Protein AF-A0A535EDT3-F1 (afdb_monomer_lite)

Structure (mmCIF, N/CA/C/O backbone):
data_AF-A0A535EDT3-F1
#
_entry.id   AF-A0A535EDT3-F1
#
loop_
_atom_site.group_PDB
_atom_site.id
_atom_site.type_symbol
_atom_site.label_atom_id
_atom_site.label_alt_id
_atom_sit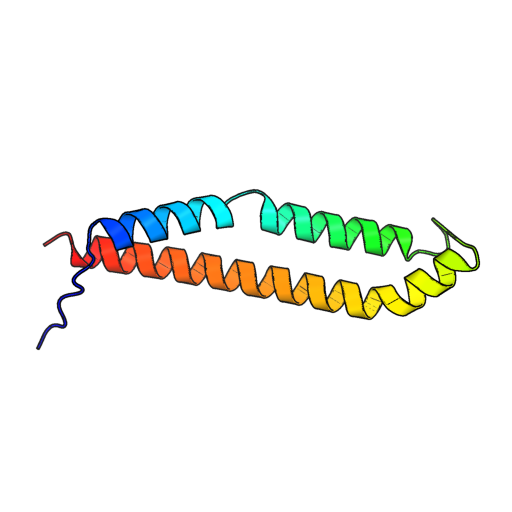e.label_comp_id
_atom_site.label_asym_id
_atom_site.label_entity_id
_atom_site.label_seq_id
_atom_site.pdbx_PDB_ins_code
_atom_site.Cartn_x
_atom_site.Cartn_y
_atom_site.Cartn_z
_atom_site.occupancy
_atom_site.B_iso_or_equiv
_atom_site.auth_seq_id
_atom_site.auth_comp_id
_atom_site.auth_asym_id
_atom_site.auth_atom_id
_atom_site.pdbx_PDB_model_num
ATOM 1 N N . MET A 1 1 ? -12.283 -15.254 35.449 1.00 36.91 1 MET A N 1
ATOM 2 C CA . MET A 1 1 ? -11.537 -13.977 35.447 1.00 36.91 1 MET A CA 1
ATOM 3 C C . MET A 1 1 ? -11.824 -13.280 34.125 1.00 36.91 1 MET A C 1
ATOM 5 O O . MET A 1 1 ? -11.275 -13.681 33.110 1.00 36.91 1 MET A O 1
ATOM 9 N N . ALA A 1 2 ? -12.772 -12.339 34.105 1.00 44.03 2 ALA A N 1
ATOM 10 C CA . ALA A 1 2 ? -13.111 -11.587 32.898 1.00 44.03 2 ALA A CA 1
ATOM 11 C C . ALA A 1 2 ? -12.003 -10.554 32.653 1.00 44.03 2 ALA A C 1
ATOM 13 O O . ALA A 1 2 ? -11.832 -9.636 33.455 1.00 44.03 2 ALA A O 1
ATOM 14 N N . GLY A 1 3 ? -11.200 -10.753 31.607 1.00 43.97 3 GLY A N 1
ATOM 15 C CA . GLY A 1 3 ? -10.151 -9.819 31.210 1.00 43.97 3 GLY A CA 1
ATOM 16 C C . GLY A 1 3 ? -10.781 -8.489 30.821 1.00 43.97 3 GLY A C 1
ATOM 17 O O . GLY A 1 3 ? -11.285 -8.349 29.710 1.00 43.97 3 GLY A O 1
ATOM 18 N N . ARG A 1 4 ? -10.808 -7.534 31.756 1.00 45.75 4 ARG A N 1
ATOM 19 C CA . ARG A 1 4 ? -11.275 -6.169 31.511 1.00 45.75 4 ARG A CA 1
ATOM 20 C C . ARG A 1 4 ? -10.389 -5.591 30.414 1.00 45.75 4 ARG A C 1
ATOM 22 O O . ARG A 1 4 ? -9.225 -5.285 30.659 1.00 45.75 4 ARG A O 1
ATOM 29 N N . VAL A 1 5 ? -10.929 -5.482 29.205 1.00 53.91 5 VAL A N 1
ATOM 30 C CA . VAL A 1 5 ? -10.316 -4.700 28.135 1.00 53.91 5 VAL A CA 1
ATOM 31 C C . VAL A 1 5 ? -10.280 -3.266 28.654 1.00 53.91 5 VAL A C 1
ATOM 33 O O . VAL A 1 5 ? -11.298 -2.584 28.713 1.00 53.91 5 VAL A O 1
ATOM 36 N N . LEU A 1 6 ? -9.116 -2.839 29.136 1.00 56.66 6 LEU A N 1
ATOM 37 C CA . LEU A 1 6 ? -8.878 -1.488 29.628 1.00 56.66 6 LEU A CA 1
ATOM 38 C C . LEU A 1 6 ? -8.558 -0.625 28.406 1.00 56.66 6 LEU A C 1
ATOM 40 O O . LEU A 1 6 ? -7.418 -0.259 28.147 1.00 56.66 6 LEU A O 1
ATOM 44 N N . SER A 1 7 ? -9.567 -0.405 27.569 1.00 59.06 7 SER A N 1
ATOM 45 C CA . SER A 1 7 ? -9.453 0.464 26.408 1.00 59.06 7 SER A CA 1
ATOM 46 C C . SER A 1 7 ? -9.376 1.898 26.897 1.00 59.06 7 SER A C 1
ATOM 48 O O . SER A 1 7 ? -10.392 2.505 27.234 1.00 59.06 7 SER A O 1
ATOM 50 N N . THR A 1 8 ? -8.158 2.418 27.000 1.00 67.31 8 THR A N 1
ATOM 51 C CA . THR A 1 8 ? -7.959 3.816 27.356 1.00 67.31 8 THR A CA 1
ATOM 52 C C . THR A 1 8 ? -8.550 4.711 26.251 1.00 67.31 8 THR A C 1
ATOM 54 O O . THR A 1 8 ? -8.632 4.283 25.088 1.00 67.31 8 THR A O 1
ATOM 57 N N . PRO A 1 9 ? -8.986 5.942 26.565 1.00 67.88 9 PRO A N 1
ATOM 58 C CA . PRO A 1 9 ? -9.496 6.883 25.564 1.00 67.88 9 PRO A CA 1
ATOM 59 C C . PRO A 1 9 ? -8.539 7.081 24.374 1.00 67.88 9 PRO A C 1
ATOM 61 O O . PRO A 1 9 ? -8.978 7.254 23.237 1.00 67.88 9 PRO A O 1
ATOM 64 N N . GLU A 1 10 ? -7.231 6.975 24.607 1.00 73.62 10 GLU A N 1
ATOM 65 C CA . GLU A 1 10 ? -6.181 7.091 23.592 1.00 73.62 10 GLU A CA 1
ATOM 66 C C . GLU A 1 10 ? -6.202 5.924 22.593 1.00 73.62 10 GLU A C 1
ATOM 68 O O . GLU A 1 10 ? -5.982 6.131 21.395 1.00 73.62 10 GLU A O 1
ATOM 73 N N . ALA A 1 11 ? -6.503 4.702 23.048 1.00 73.44 11 ALA A N 1
ATOM 74 C CA . ALA A 1 11 ? -6.627 3.531 22.180 1.00 73.44 11 ALA A CA 1
ATOM 75 C C . ALA A 1 11 ? -7.847 3.648 21.255 1.00 73.44 11 ALA A C 1
ATOM 77 O O . ALA A 1 11 ? -7.756 3.334 20.067 1.00 73.44 11 ALA A O 1
ATOM 78 N N . VAL A 1 12 ? -8.965 4.172 21.775 1.00 75.44 12 VAL A N 1
ATOM 79 C CA . VAL A 1 12 ? -10.173 4.471 20.986 1.00 75.44 12 VAL A CA 1
ATOM 80 C C . VAL A 1 12 ? -9.853 5.509 19.911 1.00 75.44 12 VAL A C 1
ATOM 82 O O . VAL A 1 12 ? -10.122 5.279 18.733 1.00 75.44 12 VAL A O 1
ATOM 85 N N . GLN A 1 13 ? -9.242 6.634 20.299 1.00 81.75 13 GLN A N 1
ATOM 86 C CA . GLN A 1 13 ? -8.903 7.716 19.371 1.00 81.75 13 GLN A CA 1
ATOM 87 C C . GLN A 1 13 ? -7.918 7.260 18.289 1.00 81.75 13 GLN A C 1
ATOM 89 O O . GLN A 1 13 ? -8.089 7.594 17.116 1.00 81.75 13 GLN A O 1
ATOM 94 N N . SER A 1 14 ? -6.905 6.474 18.657 1.00 82.38 14 SER A N 1
ATOM 95 C CA . SER A 1 14 ? -5.920 5.942 17.709 1.00 82.38 14 SER A CA 1
ATOM 96 C C . SER A 1 14 ? -6.560 4.978 16.713 1.00 82.38 14 SER A C 1
ATOM 98 O O . SER A 1 14 ? -6.325 5.089 15.511 1.00 82.38 14 SER A O 1
ATOM 100 N N . ALA A 1 15 ? -7.423 4.078 17.189 1.00 78.62 15 ALA A N 1
ATOM 101 C CA . ALA A 1 15 ? -8.129 3.133 16.334 1.00 78.62 15 ALA A CA 1
ATOM 102 C C . ALA A 1 15 ? -9.134 3.833 15.398 1.00 78.62 15 ALA A C 1
ATOM 104 O O . ALA A 1 15 ? -9.227 3.464 14.229 1.00 78.62 15 ALA A O 1
ATOM 105 N N . GLN A 1 16 ? -9.819 4.887 15.859 1.00 81.75 16 GLN A N 1
ATOM 106 C CA . GLN A 1 16 ? -10.693 5.711 15.015 1.00 81.75 16 GLN A CA 1
ATOM 107 C C . GLN A 1 16 ? -9.905 6.446 13.926 1.00 81.75 16 GLN A C 1
ATOM 109 O O . GLN A 1 16 ? -10.291 6.406 12.760 1.00 81.75 16 GLN A O 1
ATOM 114 N N . ARG A 1 17 ? -8.769 7.072 14.269 1.00 84.19 17 ARG A N 1
ATOM 115 C CA . ARG A 1 17 ? -7.895 7.731 13.279 1.00 84.19 17 ARG A CA 1
ATOM 116 C C . ARG A 1 17 ? -7.383 6.740 12.238 1.00 84.19 17 ARG A C 1
ATOM 118 O O . ARG A 1 17 ? -7.414 7.033 11.046 1.00 84.19 17 ARG A O 1
ATOM 125 N N . LEU A 1 18 ? -6.955 5.562 12.685 1.00 81.19 18 LEU A N 1
ATOM 126 C CA . LEU A 1 18 ? -6.492 4.489 11.814 1.00 81.19 18 LEU A CA 1
ATOM 127 C C . LEU A 1 18 ? -7.619 3.990 10.894 1.00 81.19 18 LEU A C 1
ATOM 129 O O . LEU A 1 18 ? -7.388 3.821 9.700 1.00 81.19 18 LEU A O 1
ATOM 133 N N . GLN A 1 19 ? -8.849 3.843 11.399 1.00 80.31 19 GLN A N 1
ATOM 134 C CA . GLN A 1 19 ? -10.013 3.517 10.571 1.00 80.31 19 GLN A CA 1
ATOM 135 C C . GLN A 1 19 ? -10.275 4.594 9.514 1.00 80.31 19 GLN A C 1
ATOM 137 O O . GLN A 1 19 ? -10.503 4.241 8.364 1.00 80.31 19 GLN A O 1
ATOM 142 N N . THR A 1 20 ? -10.222 5.882 9.865 1.00 83.06 20 THR A N 1
ATOM 143 C CA . THR A 1 20 ? -10.441 6.980 8.909 1.00 83.06 20 THR A CA 1
ATOM 144 C C . THR A 1 20 ? -9.400 6.980 7.793 1.00 83.06 20 THR A C 1
ATOM 146 O O . THR A 1 20 ? -9.759 7.123 6.629 1.00 83.06 20 THR A O 1
ATOM 149 N N . ILE A 1 21 ? -8.121 6.774 8.125 1.00 82.81 21 ILE A N 1
ATOM 150 C CA . ILE A 1 21 ? -7.042 6.706 7.128 1.00 82.81 21 ILE A CA 1
ATOM 151 C C . ILE A 1 21 ? -7.241 5.498 6.203 1.00 82.81 21 ILE A C 1
ATOM 153 O O . ILE A 1 21 ? -7.149 5.633 4.986 1.00 82.81 21 ILE A O 1
ATOM 157 N N . LEU A 1 22 ? -7.564 4.327 6.762 1.00 76.00 22 LEU A N 1
ATOM 158 C CA . LEU A 1 22 ? -7.758 3.096 5.985 1.00 76.00 22 LEU A CA 1
ATOM 159 C C . LEU A 1 22 ? -9.084 3.049 5.218 1.00 76.00 22 LEU A C 1
ATOM 161 O O . LEU A 1 22 ? -9.190 2.330 4.231 1.00 76.00 22 LEU A O 1
ATOM 165 N N . ALA A 1 23 ? -10.104 3.779 5.668 1.00 72.81 23 ALA A N 1
ATOM 166 C CA . ALA A 1 23 ? -11.348 4.006 4.934 1.00 72.81 23 ALA A CA 1
ATOM 167 C C . ALA A 1 23 ? -11.221 5.122 3.884 1.00 72.81 23 ALA A C 1
ATOM 169 O O . ALA A 1 23 ? -12.166 5.353 3.131 1.00 72.81 23 ALA A O 1
ATOM 170 N N . GLY A 1 24 ? -10.079 5.815 3.845 1.00 75.88 24 GLY A N 1
ATOM 171 C CA . GLY A 1 24 ? -9.759 6.817 2.838 1.00 75.88 24 GLY A CA 1
ATOM 172 C C . GLY A 1 24 ? -9.447 6.218 1.464 1.00 75.88 24 GLY A C 1
ATOM 173 O O . GLY A 1 24 ? -9.646 5.032 1.200 1.00 75.88 24 GLY A O 1
ATOM 174 N N . SER A 1 25 ? -8.929 7.058 0.567 1.00 82.50 25 SER A N 1
ATOM 175 C CA . SER A 1 25 ? -8.680 6.696 -0.833 1.00 82.50 25 SER A CA 1
ATOM 176 C C . SER A 1 25 ? -7.484 5.770 -1.045 1.00 82.50 25 SER A C 1
ATOM 178 O O . SER A 1 25 ? -7.380 5.211 -2.125 1.00 82.50 25 SER A O 1
ATOM 180 N N . LEU A 1 26 ? -6.618 5.541 -0.050 1.00 83.69 26 LEU A N 1
ATOM 181 C CA . LEU A 1 26 ? -5.324 4.869 -0.241 1.00 83.69 26 LEU A CA 1
ATOM 182 C C . LEU A 1 26 ? -5.427 3.523 -0.980 1.00 83.69 26 LEU A C 1
ATOM 184 O O . LEU A 1 26 ? -4.670 3.264 -1.912 1.00 83.69 26 LEU A O 1
ATOM 188 N N . THR A 1 27 ? -6.375 2.664 -0.599 1.00 87.94 27 THR A N 1
ATOM 189 C CA . THR A 1 27 ? -6.583 1.375 -1.279 1.00 87.94 27 THR A CA 1
ATOM 190 C C . THR A 1 27 ? -7.051 1.565 -2.724 1.00 87.94 27 THR A C 1
ATOM 192 O O . THR A 1 27 ? -6.639 0.814 -3.608 1.00 87.94 27 THR A O 1
ATOM 195 N N . ASN A 1 28 ? -7.884 2.574 -2.983 1.00 89.56 28 ASN A N 1
ATOM 196 C CA . ASN A 1 28 ? -8.338 2.916 -4.331 1.00 89.56 28 ASN A CA 1
ATOM 197 C C . ASN A 1 28 ? -7.195 3.501 -5.167 1.00 89.56 28 ASN A C 1
ATOM 199 O O . ASN A 1 28 ? -7.030 3.099 -6.313 1.00 89.56 28 ASN A O 1
ATOM 203 N N . ASP A 1 29 ? -6.368 4.362 -4.577 1.00 91.12 29 ASP A N 1
ATOM 204 C CA . ASP A 1 29 ? -5.213 4.982 -5.225 1.00 91.12 29 ASP A CA 1
ATOM 205 C C . ASP A 1 29 ? -4.186 3.912 -5.631 1.00 91.12 29 ASP A C 1
ATOM 207 O O . ASP A 1 29 ? -3.682 3.916 -6.753 1.00 91.12 29 ASP A O 1
ATOM 211 N N . LEU A 1 30 ? -3.933 2.920 -4.766 1.00 92.25 30 LEU A N 1
ATOM 212 C CA . LEU A 1 30 ? -3.064 1.782 -5.092 1.00 92.25 30 LEU A CA 1
ATOM 213 C C . LEU A 1 30 ? -3.647 0.890 -6.195 1.00 92.25 30 LEU A C 1
ATOM 215 O O . LEU A 1 30 ? -2.909 0.437 -7.071 1.00 92.25 30 LEU A O 1
ATOM 219 N N . ARG A 1 31 ? -4.964 0.647 -6.182 1.00 93.12 31 ARG A N 1
ATOM 220 C CA . ARG A 1 31 ? -5.645 -0.090 -7.260 1.00 93.12 31 ARG A CA 1
ATOM 221 C C . ARG A 1 31 ? -5.553 0.663 -8.587 1.00 93.12 31 ARG A C 1
ATOM 223 O O . ARG A 1 31 ? -5.299 0.037 -9.612 1.0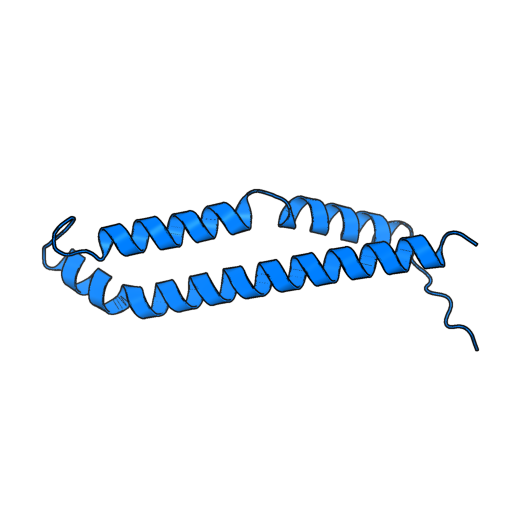0 93.12 31 ARG A O 1
ATOM 230 N N . GLN A 1 32 ? -5.704 1.985 -8.565 1.00 94.81 32 GLN A N 1
ATOM 231 C CA . GLN A 1 32 ? -5.565 2.830 -9.748 1.00 94.81 32 GLN A CA 1
ATOM 232 C C . GLN A 1 32 ? -4.126 2.823 -10.274 1.00 94.81 32 GLN A C 1
ATOM 234 O O . GLN A 1 32 ? -3.916 2.670 -11.474 1.00 94.81 32 GLN A O 1
ATOM 239 N N . LEU A 1 33 ? -3.129 2.905 -9.389 1.00 94.12 33 LEU A N 1
ATOM 240 C CA . LEU A 1 33 ? -1.718 2.795 -9.764 1.00 94.12 33 LEU A CA 1
ATOM 241 C C . LEU A 1 33 ? -1.430 1.444 -10.434 1.00 94.12 33 LEU A C 1
ATOM 243 O O . LEU A 1 33 ? -0.781 1.399 -11.479 1.00 94.12 33 LEU A O 1
ATOM 247 N N . GLN A 1 34 ? -1.968 0.351 -9.886 1.00 94.50 34 GLN A N 1
ATOM 248 C CA . GLN A 1 34 ? -1.854 -0.977 -10.490 1.00 94.50 34 GLN A CA 1
ATOM 249 C C . GLN A 1 34 ? -2.512 -1.046 -11.880 1.00 94.50 34 GLN A C 1
ATOM 251 O O . GLN A 1 34 ? -1.959 -1.650 -12.800 1.00 94.50 34 GLN A O 1
ATOM 256 N N . GLN A 1 35 ? -3.681 -0.430 -12.061 1.00 95.50 35 GLN A N 1
ATOM 257 C CA . GLN A 1 35 ? -4.347 -0.378 -13.366 1.00 95.50 35 GLN A CA 1
ATOM 258 C C . GLN A 1 35 ? -3.514 0.395 -14.392 1.00 95.50 35 GLN A C 1
ATOM 260 O O . GLN A 1 35 ? -3.196 -0.153 -15.445 1.00 95.50 35 GLN A O 1
ATOM 265 N N . LEU A 1 36 ? -3.075 1.609 -14.050 1.00 95.12 36 LEU A N 1
ATOM 266 C CA . LEU A 1 36 ? -2.271 2.459 -14.931 1.00 95.12 36 LEU A CA 1
ATOM 267 C C . LEU A 1 36 ? -0.946 1.798 -15.317 1.00 95.12 36 LEU A C 1
ATOM 269 O O . LEU A 1 36 ? -0.565 1.802 -16.484 1.00 95.12 36 LEU A O 1
ATOM 273 N N . GLY A 1 37 ? -0.246 1.181 -14.364 1.00 94.06 37 GLY A N 1
ATOM 274 C CA . GLY A 1 37 ? 0.985 0.463 -14.686 1.00 94.06 37 GLY A CA 1
ATOM 275 C C . GLY A 1 37 ? 0.741 -0.758 -15.578 1.00 94.06 37 GLY A C 1
ATOM 276 O O . GLY A 1 37 ? 1.548 -1.041 -16.460 1.00 94.06 37 GLY A O 1
ATOM 277 N N . THR A 1 38 ? -0.411 -1.425 -15.446 1.00 94.31 38 THR A N 1
ATOM 278 C CA . THR A 1 38 ? -0.799 -2.514 -16.356 1.00 94.31 38 THR A CA 1
ATOM 279 C C . THR A 1 38 ? -1.081 -1.991 -17.763 1.00 94.31 38 THR A C 1
ATOM 281 O O . THR A 1 38 ? -0.627 -2.592 -18.736 1.00 94.31 38 THR A O 1
ATOM 284 N N . GLU A 1 39 ? -1.755 -0.849 -17.891 1.00 95.06 39 GLU A N 1
ATOM 285 C CA . GLU A 1 39 ? -1.983 -0.192 -19.181 1.00 95.06 39 GLU A CA 1
ATOM 286 C C . GLU A 1 39 ? -0.674 0.231 -19.852 1.00 95.06 39 GLU A C 1
ATOM 288 O O . GLU A 1 39 ? -0.516 0.017 -21.054 1.00 95.06 39 GLU A O 1
ATOM 293 N N . LEU A 1 40 ? 0.279 0.768 -19.084 1.00 93.12 40 LEU A N 1
ATOM 294 C CA . LEU A 1 40 ? 1.619 1.115 -19.569 1.00 93.12 40 LEU A CA 1
ATOM 295 C C . LEU A 1 40 ? 2.458 -0.122 -19.911 1.00 93.12 40 LEU A C 1
ATOM 297 O O . LEU A 1 40 ? 3.343 -0.056 -20.759 1.00 93.12 40 LEU A O 1
ATOM 301 N N . SER A 1 41 ? 2.171 -1.268 -19.292 1.00 93.00 41 SER A N 1
ATOM 302 C CA . SER A 1 41 ? 2.810 -2.540 -19.634 1.00 93.00 41 SER A CA 1
ATOM 303 C C . SER A 1 41 ? 2.266 -3.165 -20.929 1.00 93.00 41 SER A C 1
ATOM 305 O O . SER A 1 41 ? 2.750 -4.209 -21.365 1.00 93.00 41 SER A O 1
ATOM 307 N N . ASN A 1 42 ? 1.259 -2.563 -21.565 1.00 93.62 42 ASN A N 1
ATOM 308 C CA . ASN A 1 42 ? 0.728 -3.050 -22.831 1.00 93.62 42 ASN A CA 1
ATOM 309 C C . ASN A 1 42 ? 1.562 -2.502 -24.009 1.00 93.62 42 ASN A C 1
ATOM 311 O O . ASN A 1 42 ? 1.574 -1.286 -24.216 1.00 93.62 42 ASN A O 1
ATOM 315 N N . PRO A 1 43 ? 2.192 -3.363 -24.835 1.00 91.56 43 PRO A N 1
ATOM 316 C CA . PRO A 1 43 ? 2.971 -2.914 -25.994 1.00 91.56 43 PRO A CA 1
ATOM 317 C C . PRO A 1 43 ? 2.144 -2.150 -27.036 1.00 91.56 43 PRO A C 1
ATOM 319 O O . PRO A 1 43 ? 2.700 -1.373 -27.799 1.00 91.56 43 PRO A O 1
ATOM 322 N N . ASN A 1 44 ? 0.822 -2.336 -27.069 1.00 93.62 44 ASN A N 1
ATOM 323 C CA . ASN A 1 44 ? -0.045 -1.582 -27.977 1.00 93.62 44 ASN A CA 1
ATOM 324 C C . ASN A 1 44 ? -0.241 -0.121 -27.535 1.00 93.62 44 ASN A C 1
ATOM 326 O O . ASN A 1 44 ? -0.589 0.718 -28.361 1.00 93.62 44 ASN A O 1
ATOM 330 N N . ASN A 1 45 ? -0.035 0.178 -26.248 1.00 90.94 45 ASN A N 1
ATOM 331 C CA . ASN A 1 45 ? -0.214 1.514 -25.676 1.00 90.94 45 ASN A CA 1
ATOM 332 C C . ASN A 1 45 ? 1.112 2.278 -25.598 1.00 90.94 45 ASN A C 1
ATOM 334 O O . ASN A 1 45 ? 1.152 3.484 -25.830 1.00 90.94 45 ASN A O 1
ATOM 338 N N . TRP A 1 46 ? 2.198 1.579 -25.259 1.00 92.56 46 TRP A N 1
ATOM 339 C CA . TRP A 1 46 ? 3.536 2.148 -25.175 1.00 92.56 46 TRP A CA 1
ATOM 340 C C .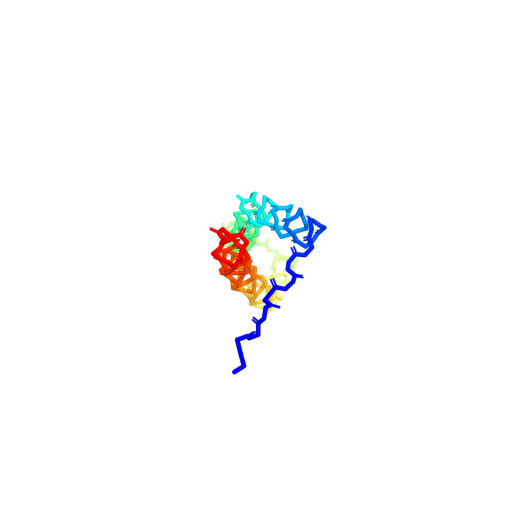 TRP A 1 46 ? 4.584 1.097 -25.545 1.00 92.56 46 TRP A C 1
ATOM 342 O O . TRP A 1 46 ? 4.678 0.042 -24.914 1.00 92.56 46 TRP A O 1
ATOM 352 N N . ASP A 1 47 ? 5.397 1.402 -26.557 1.00 93.44 47 ASP A N 1
ATOM 353 C CA . ASP A 1 47 ? 6.490 0.538 -26.993 1.00 93.44 47 ASP A CA 1
ATOM 354 C C . ASP A 1 47 ? 7.801 1.310 -27.186 1.00 93.44 47 ASP A C 1
ATOM 356 O O . ASP A 1 47 ? 7.823 2.530 -27.363 1.00 93.44 47 ASP A O 1
ATOM 360 N N . GLY A 1 48 ? 8.914 0.585 -27.100 1.00 93.69 48 GLY A N 1
ATOM 361 C CA . GLY A 1 48 ? 10.271 1.121 -27.131 1.00 93.69 48 GLY A CA 1
ATOM 362 C C . GLY A 1 48 ? 11.192 0.452 -26.103 1.00 93.69 48 GLY A C 1
ATOM 363 O O . GLY A 1 48 ? 10.741 -0.323 -25.258 1.00 93.69 48 GLY A O 1
ATOM 364 N N . PRO A 1 49 ? 12.501 0.758 -26.124 1.00 93.31 49 PRO A N 1
ATOM 365 C CA . PRO A 1 49 ? 13.490 0.089 -25.272 1.00 93.31 49 PRO A CA 1
ATOM 366 C C . PRO A 1 49 ? 13.218 0.271 -23.769 1.00 93.31 49 PRO A C 1
ATOM 368 O O . PRO A 1 49 ? 13.415 -0.655 -22.984 1.00 93.31 49 PRO A O 1
ATOM 371 N N . ILE A 1 50 ? 12.708 1.438 -23.362 1.00 95.00 50 ILE A N 1
ATOM 372 C CA . ILE A 1 50 ? 12.329 1.714 -21.966 1.00 95.00 50 ILE A CA 1
ATOM 373 C C . ILE A 1 50 ? 11.022 0.995 -21.604 1.00 95.00 50 ILE A C 1
ATOM 375 O O . ILE A 1 50 ? 10.927 0.422 -20.521 1.00 95.00 50 ILE A O 1
ATOM 379 N N . ALA A 1 51 ? 10.050 0.956 -22.520 1.00 94.38 51 ALA A N 1
ATOM 380 C CA . ALA A 1 51 ? 8.788 0.244 -22.323 1.00 94.38 51 ALA A CA 1
ATOM 381 C C . ALA A 1 51 ? 9.015 -1.263 -22.146 1.00 94.38 51 ALA A C 1
ATOM 383 O O . ALA A 1 51 ? 8.403 -1.890 -21.288 1.00 94.38 51 ALA A O 1
ATOM 384 N N . ALA A 1 52 ? 9.928 -1.851 -22.925 1.00 95.12 52 ALA A N 1
ATOM 385 C CA . ALA A 1 52 ? 10.317 -3.252 -22.790 1.00 95.12 52 ALA A CA 1
ATOM 386 C C . ALA 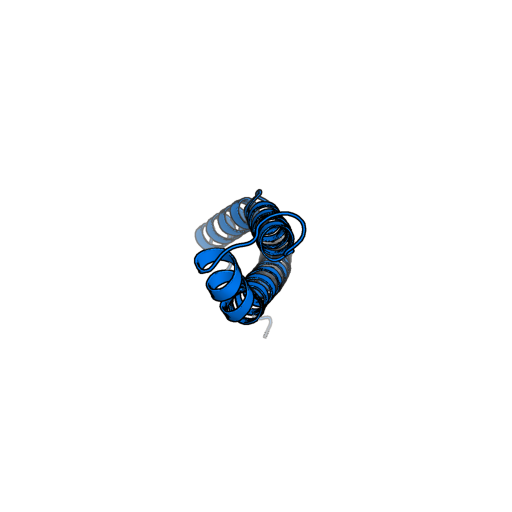A 1 52 ? 10.959 -3.542 -21.424 1.00 95.12 52 ALA A C 1
ATOM 388 O O . ALA A 1 52 ? 10.625 -4.546 -20.794 1.00 95.12 52 ALA A O 1
ATOM 389 N N . LYS A 1 53 ? 11.826 -2.643 -20.936 1.00 94.56 53 LYS A N 1
ATOM 390 C CA . LYS A 1 53 ? 12.408 -2.747 -19.592 1.00 94.56 53 LYS A CA 1
ATOM 391 C C . LYS A 1 53 ? 11.326 -2.680 -18.510 1.00 94.56 53 LYS A C 1
ATOM 393 O O . LYS A 1 53 ? 11.242 -3.585 -17.685 1.00 94.56 53 LYS A O 1
ATOM 398 N N . PHE A 1 54 ? 10.463 -1.665 -18.567 1.00 94.44 54 PHE A N 1
ATOM 399 C CA . PHE A 1 54 ? 9.346 -1.515 -17.636 1.00 94.44 54 PHE A CA 1
ATOM 400 C C . PHE A 1 54 ? 8.436 -2.750 -17.638 1.00 94.44 54 PHE A C 1
ATOM 402 O O . PHE A 1 54 ? 8.125 -3.276 -16.578 1.00 94.44 54 PHE A O 1
ATOM 409 N N . ARG A 1 55 ? 8.070 -3.279 -18.813 1.00 95.44 55 ARG A N 1
ATOM 410 C CA . ARG A 1 55 ? 7.274 -4.513 -18.946 1.00 95.44 55 ARG A CA 1
ATOM 411 C C . ARG A 1 55 ? 7.929 -5.733 -18.306 1.00 95.44 55 ARG A C 1
ATOM 413 O O . ARG A 1 55 ? 7.217 -6.585 -17.787 1.00 95.44 55 ARG A O 1
ATOM 420 N N . GLY A 1 56 ? 9.256 -5.828 -18.348 1.00 95.62 56 GLY A N 1
ATOM 421 C CA . GLY A 1 56 ? 9.993 -6.896 -17.673 1.00 95.62 56 GLY A CA 1
ATOM 422 C C . GLY A 1 56 ? 9.928 -6.795 -16.146 1.00 95.62 56 GLY A C 1
ATOM 423 O O . GLY A 1 56 ? 9.858 -7.815 -15.466 1.00 95.62 56 GLY A O 1
ATOM 424 N N . GLU A 1 57 ? 9.918 -5.575 -15.609 1.00 95.75 57 GLU A N 1
ATOM 425 C CA . GLU A 1 57 ? 9.900 -5.298 -14.164 1.00 95.75 57 GLU A CA 1
ATOM 426 C C . GLU A 1 57 ? 8.470 -5.278 -13.586 1.00 95.75 57 GLU A C 1
ATOM 428 O O . GLU A 1 57 ? 8.244 -5.698 -12.447 1.00 95.75 57 GLU A O 1
ATOM 433 N N . TRP A 1 58 ? 7.487 -4.866 -14.393 1.00 95.56 58 TRP A N 1
ATOM 434 C CA . TRP A 1 58 ? 6.101 -4.633 -13.989 1.00 95.56 58 TRP A CA 1
ATOM 435 C C . TRP A 1 58 ? 5.424 -5.805 -13.259 1.00 95.56 58 TRP A C 1
ATOM 437 O O . TRP A 1 58 ? 4.754 -5.550 -12.260 1.00 95.56 58 TRP A O 1
ATOM 447 N N . PRO A 1 59 ? 5.583 -7.086 -13.654 1.00 95.75 59 PRO A N 1
ATOM 44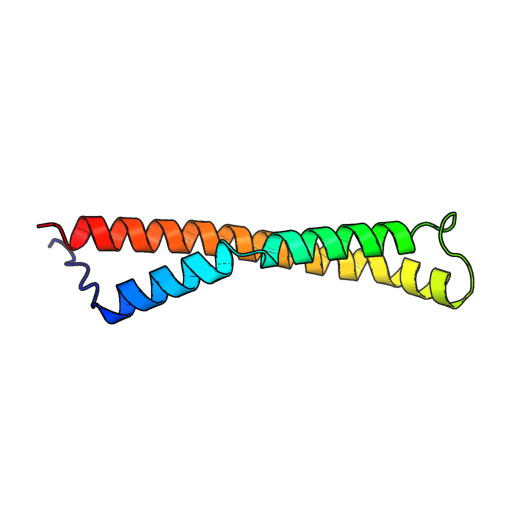8 C CA . PRO A 1 59 ? 4.948 -8.194 -12.941 1.00 95.75 59 PRO A CA 1
ATOM 449 C C . PRO A 1 59 ? 5.343 -8.281 -11.459 1.00 95.75 59 PRO A C 1
ATOM 451 O O . PRO A 1 59 ? 4.504 -8.602 -10.614 1.00 95.75 59 PRO A O 1
ATOM 454 N N . ASN A 1 60 ? 6.602 -7.970 -11.130 1.00 96.12 60 ASN A N 1
ATOM 455 C CA . ASN A 1 60 ? 7.085 -7.986 -9.749 1.00 96.12 60 ASN A CA 1
ATOM 456 C C . ASN A 1 60 ? 6.520 -6.803 -8.955 1.00 96.12 60 ASN A C 1
ATOM 458 O O . ASN A 1 60 ? 5.995 -7.000 -7.857 1.00 96.12 60 ASN A O 1
ATOM 462 N N . GLU A 1 61 ? 6.553 -5.603 -9.536 1.00 94.69 61 GLU A N 1
ATOM 463 C CA . GLU A 1 61 ? 5.988 -4.390 -8.930 1.00 94.69 61 GLU A CA 1
ATOM 464 C C . GLU A 1 61 ? 4.471 -4.518 -8.721 1.00 94.69 61 GLU A C 1
ATOM 466 O O . GLU A 1 61 ? 3.955 -4.273 -7.630 1.00 94.69 61 GLU A O 1
ATOM 471 N N . SER A 1 62 ? 3.742 -5.022 -9.722 1.00 95.56 62 SER A N 1
ATOM 472 C CA . SER A 1 62 ? 2.304 -5.287 -9.618 1.00 95.56 62 SER A CA 1
ATOM 473 C C . SER A 1 62 ? 1.985 -6.284 -8.506 1.00 95.56 62 SER A C 1
ATOM 475 O O . SER A 1 62 ? 0.960 -6.137 -7.836 1.00 95.56 62 SER A O 1
ATOM 477 N N . LYS A 1 63 ? 2.826 -7.304 -8.294 1.00 96.50 63 LYS A N 1
ATOM 478 C CA . LYS A 1 63 ? 2.641 -8.264 -7.201 1.00 96.50 63 LYS A CA 1
ATOM 479 C C . LYS A 1 63 ? 2.848 -7.600 -5.839 1.00 96.50 63 LYS A C 1
ATOM 481 O O . LYS A 1 63 ? 2.060 -7.851 -4.928 1.00 96.50 63 LYS A O 1
ATOM 486 N N . ALA A 1 64 ? 3.861 -6.744 -5.702 1.00 95.50 64 ALA A N 1
ATOM 487 C CA . ALA A 1 64 ? 4.106 -5.988 -4.475 1.00 95.50 64 ALA A CA 1
ATOM 488 C C . ALA A 1 64 ? 2.937 -5.039 -4.150 1.00 95.50 64 ALA A C 1
ATOM 490 O O . ALA A 1 64 ? 2.459 -5.014 -3.015 1.00 95.50 64 ALA A O 1
ATOM 491 N N . LEU A 1 65 ? 2.402 -4.337 -5.156 1.00 95.12 65 LEU A N 1
ATOM 492 C CA . LEU A 1 65 ? 1.208 -3.494 -5.014 1.00 95.12 65 LEU A CA 1
ATOM 493 C C . LEU A 1 65 ? -0.014 -4.303 -4.569 1.00 95.12 65 LEU A C 1
ATOM 495 O O . LEU A 1 65 ? -0.723 -3.907 -3.644 1.00 95.12 65 LEU A O 1
ATOM 499 N N . GLN A 1 66 ? -0.239 -5.471 -5.172 1.00 94.94 66 GLN A N 1
ATOM 500 C CA . GLN A 1 66 ? -1.360 -6.335 -4.807 1.00 94.94 66 GLN A CA 1
ATOM 501 C C . GLN A 1 66 ? -1.241 -6.885 -3.377 1.00 94.94 66 GLN A C 1
ATOM 503 O O . GLN A 1 66 ? -2.241 -6.980 -2.656 1.00 94.94 66 GLN A O 1
ATOM 508 N N . GLN A 1 67 ? -0.023 -7.208 -2.935 1.00 95.81 67 GLN A N 1
ATOM 509 C CA . GLN A 1 67 ? 0.249 -7.579 -1.546 1.00 95.81 67 GLN A CA 1
ATOM 510 C C . GLN A 1 67 ? -0.018 -6.410 -0.594 1.00 95.81 67 GLN A C 1
ATOM 512 O O . GLN A 1 67 ? -0.671 -6.604 0.429 1.00 95.81 67 GLN A O 1
ATOM 517 N N . ALA A 1 68 ? 0.415 -5.196 -0.941 1.00 93.19 68 ALA A N 1
ATOM 518 C CA . ALA A 1 68 ? 0.143 -4.002 -0.146 1.00 93.19 68 ALA A CA 1
ATOM 519 C C . ALA A 1 68 ? -1.367 -3.746 -0.001 1.00 93.19 68 ALA A C 1
ATOM 521 O O . ALA A 1 68 ? -1.843 -3.568 1.117 1.00 93.19 68 ALA A O 1
ATOM 522 N N . ILE A 1 69 ? -2.130 -3.822 -1.098 1.00 92.25 69 ILE A N 1
ATOM 523 C CA . ILE A 1 69 ? -3.600 -3.717 -1.088 1.00 92.25 69 ILE A CA 1
ATOM 524 C C . ILE A 1 69 ? -4.210 -4.756 -0.140 1.00 92.25 69 ILE A C 1
ATOM 526 O O . ILE A 1 69 ? -4.996 -4.408 0.739 1.00 92.25 69 ILE A O 1
ATOM 530 N N . THR A 1 70 ? -3.807 -6.022 -0.271 1.00 93.75 70 THR A N 1
ATOM 531 C CA . THR A 1 70 ? -4.310 -7.114 0.579 1.00 93.75 70 THR A CA 1
ATOM 532 C C . THR A 1 70 ? -4.018 -6.855 2.060 1.00 93.75 70 THR A C 1
ATOM 534 O O . THR A 1 70 ? -4.894 -7.024 2.910 1.00 93.75 70 THR A O 1
ATOM 537 N N . ASN A 1 71 ? -2.802 -6.407 2.379 1.00 91.75 71 ASN A N 1
ATOM 538 C CA . ASN A 1 71 ? -2.394 -6.110 3.749 1.00 91.75 71 ASN A CA 1
ATOM 539 C C . ASN A 1 71 ? -3.193 -4.936 4.331 1.00 91.75 71 ASN A C 1
ATOM 541 O O . ASN A 1 71 ? -3.612 -4.994 5.486 1.00 91.75 71 ASN A O 1
ATOM 545 N N . LEU A 1 72 ? -3.452 -3.894 3.536 1.00 90.44 72 LEU A N 1
ATOM 546 C CA . LEU A 1 72 ? -4.264 -2.750 3.954 1.00 90.44 72 LEU A CA 1
ATOM 547 C C . LEU A 1 72 ? -5.723 -3.143 4.213 1.00 90.44 72 LEU A C 1
ATOM 549 O O . LEU A 1 72 ? -6.299 -2.718 5.213 1.00 90.44 72 LEU A O 1
ATOM 553 N N . GLU A 1 73 ? -6.312 -4.000 3.377 1.00 89.12 73 GLU A N 1
ATOM 554 C CA . GLU A 1 73 ? -7.668 -4.522 3.596 1.00 89.12 73 GLU A CA 1
ATOM 555 C C . GLU A 1 73 ? -7.763 -5.369 4.869 1.00 89.12 73 GLU A C 1
ATOM 557 O O . GLU A 1 73 ? -8.728 -5.263 5.632 1.00 89.12 73 GLU A O 1
ATOM 562 N N . GLN A 1 74 ? -6.758 -6.207 5.129 1.00 89.88 74 GLN A N 1
ATOM 563 C CA . GLN A 1 74 ? -6.682 -6.972 6.373 1.00 89.88 74 GLN A CA 1
ATOM 564 C C . GLN A 1 74 ? -6.552 -6.049 7.584 1.00 89.88 74 GLN A C 1
ATOM 566 O O . GLN A 1 74 ? -7.276 -6.227 8.566 1.00 89.88 74 GLN A O 1
ATOM 571 N N . LEU A 1 75 ? -5.689 -5.035 7.498 1.00 87.25 75 LEU A N 1
ATOM 572 C CA . LEU A 1 75 ? -5.511 -4.049 8.557 1.00 87.25 75 LEU A CA 1
ATOM 573 C C . LEU A 1 75 ? -6.812 -3.279 8.825 1.00 87.25 75 LEU A C 1
ATOM 575 O O . LEU A 1 75 ? -7.175 -3.081 9.982 1.00 87.25 75 LEU A O 1
ATOM 579 N N . GLN A 1 76 ? -7.565 -2.918 7.782 1.00 84.81 76 GLN A N 1
ATOM 580 C CA . GLN A 1 76 ? -8.866 -2.259 7.915 1.00 84.81 76 GLN A CA 1
ATOM 581 C C . GLN A 1 76 ? -9.875 -3.142 8.667 1.00 84.81 76 GLN A C 1
ATOM 583 O O . GLN A 1 76 ? -10.545 -2.672 9.589 1.00 84.81 76 GLN A O 1
ATOM 588 N N . LYS A 1 77 ? -9.960 -4.435 8.325 1.00 86.75 77 LYS A N 1
ATOM 589 C CA . LYS A 1 77 ? -10.833 -5.401 9.020 1.00 86.75 77 LYS A CA 1
ATOM 590 C C . LYS A 1 77 ? -10.430 -5.590 10.485 1.00 86.75 77 LYS A C 1
ATOM 592 O O . LYS A 1 77 ? -11.290 -5.625 11.369 1.00 86.75 77 LYS A O 1
ATOM 597 N N . GLN A 1 78 ? -9.129 -5.685 10.758 1.00 85.56 78 GLN A N 1
ATOM 598 C CA . GLN A 1 78 ? -8.604 -5.785 12.122 1.00 85.56 78 GLN A CA 1
ATOM 599 C C . GLN A 1 78 ? -8.924 -4.525 12.934 1.00 85.56 78 GLN A C 1
ATOM 601 O O . GLN A 1 78 ? -9.417 -4.634 14.054 1.00 85.56 78 GLN A O 1
ATOM 606 N N . ALA A 1 79 ? -8.739 -3.337 12.355 1.00 83.31 79 ALA A N 1
ATOM 607 C CA . ALA A 1 79 ? -9.061 -2.063 12.993 1.00 83.31 79 ALA A CA 1
ATOM 608 C C . ALA A 1 79 ? -10.544 -1.951 13.372 1.00 83.31 79 ALA A C 1
ATOM 610 O O . ALA A 1 79 ? -10.871 -1.588 14.502 1.00 83.31 79 ALA A O 1
ATOM 611 N N . GLN A 1 80 ? -11.445 -2.330 12.458 1.00 83.56 80 GLN A N 1
ATOM 612 C CA . GLN A 1 80 ? -12.883 -2.386 12.736 1.00 83.56 80 GLN A CA 1
ATOM 613 C C . GLN A 1 80 ? -13.200 -3.354 13.883 1.00 83.56 80 GLN A C 1
ATOM 615 O O . GLN A 1 80 ? -13.998 -3.032 14.762 1.00 83.56 80 GLN A O 1
ATOM 620 N N . THR A 1 81 ? -12.545 -4.517 13.913 1.00 85.88 81 THR A N 1
ATOM 621 C CA . THR A 1 81 ? -12.729 -5.520 14.973 1.00 85.88 81 THR A CA 1
ATOM 622 C C . THR A 1 81 ? -12.259 -4.995 16.332 1.00 85.88 81 THR A C 1
ATOM 624 O O . THR A 1 81 ? -12.965 -5.140 17.329 1.00 85.88 81 THR A O 1
ATOM 627 N N . ILE A 1 82 ? -11.094 -4.338 16.375 1.00 81.44 82 ILE A N 1
ATOM 628 C CA . ILE A 1 82 ? -10.555 -3.704 17.586 1.00 81.44 82 ILE A CA 1
ATOM 629 C C . ILE A 1 82 ? -11.543 -2.662 18.117 1.00 81.44 82 ILE A C 1
ATOM 631 O O . ILE A 1 82 ? -11.895 -2.704 19.294 1.00 81.44 82 ILE A O 1
ATOM 635 N N . LEU A 1 83 ? -12.051 -1.779 17.254 1.00 76.56 83 LEU A N 1
ATOM 636 C CA . LEU A 1 83 ? -13.031 -0.763 17.643 1.00 76.56 83 LEU A CA 1
ATOM 637 C C . LEU A 1 83 ? -14.320 -1.372 18.199 1.00 76.56 83 LEU A C 1
ATOM 639 O O . LEU A 1 83 ? -14.794 -0.933 19.245 1.00 76.56 83 LEU A O 1
ATOM 643 N N . GLN A 1 84 ? -14.861 -2.404 17.548 1.00 82.50 84 GLN A N 1
ATOM 644 C CA . GLN A 1 84 ? -16.057 -3.097 18.034 1.00 82.50 84 GLN A CA 1
ATOM 645 C C . GLN A 1 84 ? -15.836 -3.726 19.414 1.00 82.50 84 GLN A C 1
ATOM 647 O O . GLN A 1 84 ? -16.708 -3.631 20.277 1.00 82.50 84 GLN A O 1
ATOM 652 N N . ASN A 1 85 ? -14.676 -4.347 19.640 1.00 81.81 85 ASN A N 1
ATOM 653 C CA . ASN A 1 85 ? -14.337 -4.955 20.926 1.00 81.81 85 ASN A CA 1
ATOM 654 C C . ASN A 1 85 ? -14.171 -3.904 22.030 1.00 81.81 85 ASN 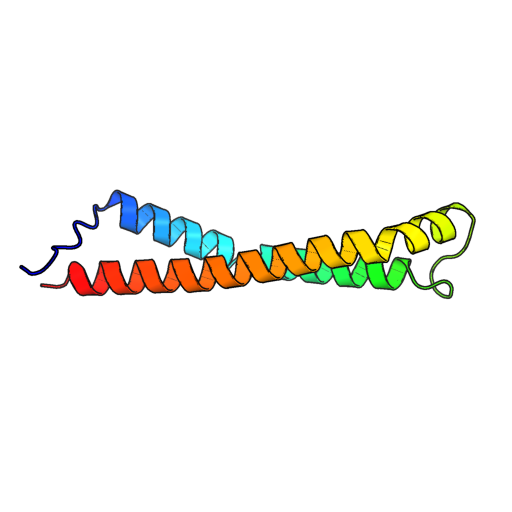A C 1
ATOM 656 O O . ASN A 1 85 ? -14.667 -4.103 23.137 1.00 81.81 85 ASN A O 1
ATOM 660 N N . ILE A 1 86 ? -13.530 -2.775 21.719 1.00 72.62 86 ILE A N 1
ATOM 661 C CA . ILE A 1 86 ? -13.378 -1.640 22.634 1.00 72.62 86 ILE A CA 1
ATOM 662 C C . ILE A 1 86 ? -14.749 -1.063 23.024 1.00 72.62 86 ILE A C 1
ATOM 664 O O . ILE A 1 86 ? -15.038 -0.919 24.210 1.00 72.62 86 ILE A O 1
ATOM 668 N N . MET A 1 87 ? -15.624 -0.788 22.050 1.00 72.25 87 MET A N 1
ATOM 669 C CA . MET A 1 87 ? -16.963 -0.244 22.322 1.00 72.25 87 MET A CA 1
ATOM 670 C C . MET A 1 87 ? -17.826 -1.207 23.146 1.00 72.25 87 MET A C 1
ATOM 672 O O . MET A 1 87 ? -18.516 -0.775 24.063 1.00 72.25 87 MET A O 1
ATOM 676 N N . LYS A 1 88 ? -17.769 -2.515 22.856 1.00 76.38 88 LYS A N 1
ATOM 677 C CA . LYS A 1 88 ? -18.497 -3.538 23.626 1.00 76.38 88 LYS A CA 1
ATOM 678 C C . LYS A 1 88 ? -17.992 -3.662 25.063 1.00 76.38 88 LYS A C 1
ATOM 680 O O . LYS A 1 88 ? -18.795 -3.898 25.957 1.00 76.38 88 LYS A O 1
ATOM 685 N N . ALA A 1 89 ? -16.687 -3.522 25.290 1.00 67.50 89 ALA A N 1
ATOM 686 C CA . ALA A 1 89 ? -16.103 -3.650 26.622 1.00 67.50 89 ALA A CA 1
ATOM 687 C C . ALA A 1 89 ? -16.268 -2.399 27.501 1.00 67.50 89 ALA A C 1
ATOM 689 O O . ALA A 1 89 ? -16.270 -2.525 28.722 1.00 67.50 89 ALA A O 1
ATOM 690 N N . GLY A 1 90 ? -16.403 -1.212 26.898 1.00 58.97 90 GLY A N 1
ATOM 691 C CA . GLY A 1 90 ? -16.593 0.056 27.613 1.00 58.97 90 GLY A CA 1
ATOM 692 C C . GLY A 1 90 ? -18.051 0.448 27.890 1.00 58.97 90 GLY A C 1
ATOM 693 O O . GLY A 1 90 ? -18.277 1.487 28.497 1.00 58.97 90 GLY A O 1
ATOM 694 N N . GLY A 1 91 ? -19.032 -0.335 27.426 1.00 49.44 91 GLY A N 1
ATOM 695 C CA . GLY A 1 91 ? -20.469 -0.043 27.552 1.00 49.44 91 GLY A CA 1
ATOM 696 C C . GLY A 1 91 ? -21.175 -0.661 28.768 1.00 49.44 91 GLY A C 1
ATOM 697 O O . GLY A 1 91 ? -22.399 -0.764 28.736 1.00 49.44 91 GLY A O 1
ATOM 698 N N . ALA A 1 92 ? -20.431 -1.107 29.786 1.00 43.09 92 ALA A N 1
ATOM 699 C CA . ALA A 1 92 ? -20.959 -1.660 31.039 1.00 43.09 92 ALA A CA 1
ATOM 700 C C . ALA A 1 92 ? -20.641 -0.751 32.231 1.00 43.09 92 ALA A C 1
ATOM 702 O O . ALA A 1 92 ? -19.502 -0.231 32.277 1.00 43.09 92 ALA A O 1
#

Secondary structure (DSSP, 8-state):
--------HHHHHHHHHHHHHHTSTHHHHHHHHHHHHHHHT-TTT--SHHHHHHHHHHHHHHHHHHHHHHHHHHHHHHHHHHHHHHHHHS--

Radius of gyration: 20.22 Å; chains: 1; bounding box: 34×22×63 Å

Foldseek 3Di:
DPPQPPCDPVNLVVLVVLLVVLVDCPLVVLVVVLVVLVQLQDCVNDDDPVSVVSVVCSVVVSVVSVVVSVVSVVSNVVSVVSNVVSVVSPPD

pLDDT: mean 83.49, std 14.43, range [36.91, 96.5]

Sequence (92 aa):
MAGRVLSTPEAVQSAQRLQTILAGSLTNDLRQLQQLGTELSNPNNWDGPIAAKFRGEWPNESKALQQAITNLEQLQKQAQTILQNIMKAGGA